Protein AF-A0A1H3X7K3-F1 (afdb_monomer_lite)

Foldseek 3Di:
DDWFKKFFADQDQWDADPQLPPRDIAGGGGGIDTDDPSSLVRQVVCVNTMDGPVVCCVPPVVVPPPDPDDDDDDDDDDDDDDDDDDDDDDPDPCPPPVLLVLLLVLLVPDDQVDCVQAPPVRQGDQVSSCVSDPPPDDDDPVSSCVSCVVCVVVVPD

Secondary structure (DSSP, 8-state):
--EEEEEE--S-SSEE--SSS---EE-STT-EEEEEHHHHHHHHT-TTTEEEHHHHHHHHTTT-SS---S--------------------------HHHHHHHHHHHHHS-TT-TTTB-TTSPBPHHHHHHTSPTT----HHHHHHHHHHHGGGG--

pLDDT: mean 75.66, std 16.53, range [41.5, 93.94]

Organism: NCBI:txid1122198

Sequence (157 aa):
MSEVKVFYIGDKPVKKDTVAGTNHVWRGFGSYRLVLEAAAQRLCDFPTVWMSEKDFRELYEEDGADAATGLASLPVVDAPPAQQVAPQPEAADQHDATPIKLIQEAIRKLDRANTEHFGSSGAPKIDAVREQLPEGFELSAKDLNAAFSEIKDEFRV

Radius of gyration: 23.35 Å; chains: 1; bounding box: 58×39×57 Å

Structure (mmCIF, N/CA/C/O backbone):
data_AF-A0A1H3X7K3-F1
#
_entry.id   AF-A0A1H3X7K3-F1
#
loop_
_atom_site.group_PDB
_atom_site.id
_atom_site.type_symbol
_atom_site.label_atom_id
_atom_site.label_alt_id
_atom_site.label_comp_id
_atom_site.label_asym_id
_atom_site.label_entity_id
_atom_site.label_seq_id
_atom_site.pdbx_PDB_ins_code
_atom_site.Cartn_x
_atom_site.Cartn_y
_atom_site.Cartn_z
_atom_site.occupancy
_atom_site.B_iso_or_equiv
_atom_site.auth_seq_id
_atom_site.auth_comp_id
_atom_site.auth_asym_id
_atom_site.auth_atom_id
_atom_site.pdbx_PDB_model_num
ATOM 1 N N . MET A 1 1 ? 23.120 -14.962 -10.747 1.00 64.69 1 MET A N 1
ATOM 2 C CA . MET A 1 1 ? 21.689 -14.679 -10.526 1.00 64.69 1 MET A CA 1
ATOM 3 C C . MET A 1 1 ? 21.298 -13.674 -11.585 1.00 64.69 1 MET A C 1
ATOM 5 O O . MET A 1 1 ? 22.015 -12.691 -11.713 1.00 64.69 1 MET A O 1
ATOM 9 N N . SER A 1 2 ? 20.280 -13.961 -12.389 1.00 88.19 2 SER A N 1
ATOM 10 C CA . SER A 1 2 ? 19.844 -13.048 -13.446 1.00 88.19 2 SER A CA 1
ATOM 11 C C . SER A 1 2 ? 19.090 -11.873 -12.828 1.00 88.19 2 SER A C 1
ATOM 13 O O . SER A 1 2 ? 18.241 -12.065 -11.951 1.00 88.19 2 SER A O 1
ATOM 15 N N . GLU A 1 3 ? 19.433 -10.662 -13.251 1.00 90.81 3 GLU A N 1
ATOM 16 C CA . GLU A 1 3 ? 18.711 -9.446 -12.892 1.00 90.81 3 GLU A CA 1
ATOM 17 C C . GLU A 1 3 ? 17.723 -9.122 -14.010 1.00 90.81 3 GLU A C 1
ATOM 19 O O . GLU A 1 3 ? 18.060 -9.172 -15.192 1.00 90.81 3 GLU A O 1
ATOM 24 N N . VAL A 1 4 ? 16.492 -8.810 -13.628 1.00 91.81 4 VAL A N 1
ATOM 25 C CA . VAL A 1 4 ? 15.398 -8.474 -14.532 1.00 91.81 4 VAL A CA 1
ATOM 26 C C . VAL A 1 4 ? 15.017 -7.025 -14.285 1.00 91.81 4 VAL A C 1
ATOM 28 O O . VAL A 1 4 ? 14.912 -6.570 -13.142 1.00 91.81 4 VAL A O 1
ATOM 31 N N . LYS A 1 5 ? 14.813 -6.284 -15.372 1.00 93.38 5 LYS A N 1
ATOM 32 C CA . LYS A 1 5 ? 14.343 -4.906 -15.317 1.00 93.38 5 LYS A CA 1
ATOM 33 C C . LYS A 1 5 ? 12.826 -4.898 -15.167 1.00 93.38 5 LYS A C 1
ATOM 35 O O . LYS A 1 5 ? 12.100 -5.394 -16.027 1.00 93.38 5 LYS A O 1
ATOM 40 N N . VAL A 1 6 ? 12.367 -4.337 -14.058 1.00 93.38 6 VAL A N 1
ATOM 41 C CA . VAL A 1 6 ? 10.948 -4.189 -13.732 1.00 93.38 6 VAL A CA 1
ATOM 42 C C . VAL A 1 6 ? 10.622 -2.705 -13.693 1.00 93.38 6 VAL A C 1
ATOM 44 O O . VAL A 1 6 ? 11.420 -1.906 -13.195 1.00 93.38 6 VAL A O 1
ATOM 47 N N . PHE A 1 7 ? 9.461 -2.349 -14.226 1.00 93.75 7 PHE A N 1
ATOM 48 C CA . PHE A 1 7 ? 8.927 -0.994 -14.258 1.00 93.75 7 PHE A CA 1
ATOM 49 C C . PHE A 1 7 ? 7.794 -0.859 -13.250 1.00 93.75 7 PHE A C 1
ATOM 51 O O . PHE A 1 7 ? 7.011 -1.786 -13.048 1.00 93.75 7 PHE A O 1
ATOM 58 N N . TYR A 1 8 ? 7.700 0.304 -12.616 1.00 93.94 8 TYR A N 1
ATOM 59 C CA . TYR A 1 8 ? 6.581 0.660 -11.759 1.00 93.94 8 TYR A CA 1
ATOM 60 C C . TYR A 1 8 ? 5.578 1.511 -12.539 1.00 93.94 8 TYR A C 1
ATOM 62 O O . TYR A 1 8 ? 5.919 2.576 -13.049 1.00 93.94 8 TYR A O 1
ATOM 70 N N . ILE A 1 9 ? 4.336 1.038 -12.598 1.00 93.69 9 ILE A N 1
ATOM 71 C CA . ILE A 1 9 ? 3.225 1.658 -13.336 1.00 93.69 9 ILE A CA 1
ATOM 72 C C . ILE A 1 9 ? 2.086 2.108 -12.415 1.00 93.69 9 ILE A C 1
ATOM 74 O O . ILE A 1 9 ? 1.001 2.448 -12.873 1.00 93.69 9 ILE A O 1
ATOM 78 N N . GLY A 1 10 ? 2.310 2.108 -11.100 1.00 89.94 10 GLY A N 1
ATOM 79 C CA . GLY A 1 10 ? 1.313 2.591 -10.152 1.00 89.94 10 GLY A CA 1
ATOM 80 C C . GLY A 1 10 ? 1.213 4.119 -10.114 1.00 89.94 10 GLY A C 1
ATOM 81 O O . GLY A 1 10 ? 2.165 4.837 -10.411 1.00 89.94 10 GLY A O 1
ATOM 82 N N . ASP A 1 11 ? 0.068 4.602 -9.641 1.00 90.31 11 ASP A N 1
ATOM 83 C CA . ASP A 1 11 ? -0.272 6.030 -9.542 1.00 90.31 11 ASP A CA 1
ATOM 84 C C . ASP A 1 11 ? 0.557 6.801 -8.491 1.00 90.31 11 ASP A C 1
ATOM 86 O O . ASP A 1 11 ? 0.816 7.995 -8.613 1.00 90.31 11 ASP A O 1
ATOM 90 N N . LYS A 1 12 ? 1.049 6.116 -7.449 1.00 89.56 12 LYS A N 1
ATOM 91 C CA . LYS A 1 12 ? 1.721 6.800 -6.331 1.00 89.56 12 LYS A CA 1
ATOM 92 C C . LYS A 1 12 ? 3.062 7.422 -6.755 1.00 89.56 12 LYS A C 1
ATOM 94 O O . LYS A 1 12 ? 3.874 6.713 -7.356 1.00 89.56 12 LYS A O 1
ATOM 99 N N . PRO A 1 13 ? 3.379 8.659 -6.320 1.00 86.62 13 PRO A N 1
ATOM 100 C CA . PRO A 1 13 ? 4.627 9.350 -6.668 1.00 86.62 13 PRO A CA 1
ATOM 101 C C . PRO A 1 13 ? 5.865 8.688 -6.056 1.00 86.62 13 PRO A C 1
ATOM 103 O O . PRO A 1 13 ? 6.965 8.781 -6.592 1.00 86.62 13 PRO A O 1
ATOM 106 N N . VAL A 1 14 ? 5.701 7.998 -4.926 1.00 91.56 14 VAL A N 1
ATOM 107 C CA . VAL A 1 14 ? 6.752 7.199 -4.301 1.00 91.56 14 VAL A CA 1
ATOM 108 C C . VAL A 1 14 ? 6.130 5.915 -3.772 1.00 91.56 14 VAL A C 1
ATOM 110 O O . VAL A 1 14 ? 5.146 5.951 -3.031 1.00 91.56 14 VAL A O 1
ATOM 113 N N . LYS A 1 15 ? 6.715 4.769 -4.124 1.00 89.81 15 LYS A N 1
ATOM 114 C CA . LYS A 1 15 ? 6.307 3.467 -3.592 1.00 89.81 15 LYS A CA 1
ATOM 115 C C . LYS A 1 15 ? 7.510 2.718 -3.042 1.00 89.81 15 LYS A C 1
ATOM 117 O O . LYS A 1 15 ? 8.515 2.555 -3.724 1.00 89.81 15 LYS A O 1
ATOM 122 N N . LYS A 1 16 ? 7.388 2.224 -1.812 1.00 90.94 16 LYS A N 1
ATOM 123 C CA . LYS A 1 16 ? 8.340 1.276 -1.231 1.00 90.94 16 LYS A CA 1
ATOM 124 C C . LYS A 1 16 ? 7.882 -0.151 -1.539 1.00 90.94 16 LYS A C 1
ATOM 126 O O . LYS A 1 16 ? 6.712 -0.470 -1.336 1.00 90.94 16 LYS A O 1
ATOM 131 N N . ASP A 1 17 ? 8.785 -0.991 -2.034 1.00 85.81 17 ASP A N 1
ATOM 132 C CA . ASP A 1 17 ? 8.532 -2.417 -2.205 1.00 85.81 17 ASP A CA 1
ATOM 133 C C . ASP A 1 17 ? 8.433 -3.100 -0.841 1.00 85.81 17 ASP A C 1
ATOM 135 O O . ASP A 1 17 ? 9.378 -3.106 -0.049 1.00 85.81 17 ASP A O 1
ATOM 139 N N . THR A 1 18 ? 7.274 -3.701 -0.606 1.00 89.38 18 THR A N 1
ATOM 140 C CA . THR A 1 18 ? 7.002 -4.595 0.520 1.00 89.38 18 THR A CA 1
ATOM 141 C C . THR A 1 18 ? 6.621 -5.998 0.049 1.00 89.38 18 THR A C 1
ATOM 143 O O . THR A 1 18 ? 6.437 -6.874 0.885 1.00 89.38 18 THR A O 1
ATOM 146 N N . VAL A 1 19 ? 6.480 -6.217 -1.264 1.00 86.50 19 VAL A N 1
ATOM 147 C CA . VAL A 1 19 ? 5.957 -7.462 -1.846 1.00 86.50 19 VAL A CA 1
ATOM 148 C C . VAL A 1 19 ? 7.080 -8.466 -2.054 1.00 86.50 19 VAL A C 1
ATOM 150 O O . VAL A 1 19 ? 6.973 -9.616 -1.634 1.00 86.50 19 VAL A O 1
ATOM 153 N N . ALA A 1 20 ? 8.193 -8.030 -2.644 1.00 85.75 20 ALA A N 1
ATOM 154 C CA . ALA A 1 20 ? 9.357 -8.892 -2.816 1.00 85.75 20 ALA A CA 1
ATOM 155 C C . ALA A 1 20 ? 10.306 -8.865 -1.603 1.00 85.75 20 ALA A C 1
ATOM 157 O O . ALA A 1 20 ? 11.260 -9.642 -1.555 1.00 85.75 20 ALA A O 1
ATOM 158 N N . GLY A 1 21 ? 10.043 -7.999 -0.615 1.00 85.00 21 GLY A N 1
ATOM 159 C CA . GLY A 1 21 ? 10.885 -7.819 0.572 1.00 85.00 21 GLY A CA 1
ATOM 160 C C . GLY A 1 21 ? 12.206 -7.101 0.277 1.00 85.00 21 GLY A C 1
ATOM 161 O O . GLY A 1 21 ? 13.100 -7.079 1.120 1.00 85.00 21 GLY A O 1
ATOM 162 N N . THR A 1 22 ? 12.339 -6.496 -0.907 1.00 82.00 22 THR A N 1
ATOM 163 C CA . THR A 1 22 ? 13.584 -5.853 -1.353 1.00 82.00 22 THR A CA 1
ATOM 164 C C . THR A 1 22 ? 13.797 -4.475 -0.731 1.00 82.00 22 THR A C 1
ATOM 166 O O . THR A 1 22 ? 14.902 -3.944 -0.773 1.00 82.00 22 THR A O 1
ATOM 169 N N . ASN A 1 23 ? 12.751 -3.883 -0.135 1.00 87.00 23 ASN A N 1
ATOM 170 C CA . ASN A 1 23 ? 12.753 -2.520 0.407 1.00 87.00 23 ASN A CA 1
ATOM 171 C C . ASN A 1 23 ? 13.129 -1.435 -0.623 1.00 87.00 23 ASN A C 1
ATOM 173 O O . ASN A 1 23 ? 13.433 -0.303 -0.239 1.00 87.00 23 ASN A O 1
ATOM 177 N N . HIS A 1 24 ? 13.088 -1.740 -1.924 1.00 88.69 24 HIS A N 1
ATOM 178 C CA . HIS A 1 24 ? 13.380 -0.766 -2.970 1.00 88.69 24 HIS A CA 1
ATOM 179 C C . HIS A 1 24 ? 12.363 0.373 -2.992 1.00 88.69 24 HIS A C 1
ATOM 181 O O . HIS A 1 24 ? 11.174 0.174 -2.757 1.00 88.69 24 HIS A O 1
ATOM 187 N N . VAL A 1 25 ? 12.835 1.575 -3.320 1.00 91.69 25 VAL A N 1
ATOM 188 C CA . VAL A 1 25 ? 11.989 2.759 -3.489 1.00 91.69 25 VAL A CA 1
ATOM 189 C C . VAL A 1 25 ? 11.883 3.101 -4.975 1.00 91.69 25 VAL A C 1
ATOM 191 O O . VAL A 1 25 ? 12.890 3.371 -5.646 1.00 91.69 25 VAL A O 1
ATOM 194 N N . TRP A 1 26 ? 10.645 3.086 -5.455 1.00 91.75 26 TRP A N 1
ATOM 195 C CA . TRP A 1 26 ? 10.195 3.417 -6.802 1.00 91.75 26 TRP A CA 1
ATOM 196 C C . TRP A 1 26 ? 9.724 4.870 -6.819 1.00 91.75 26 TRP A C 1
ATOM 198 O O . TRP A 1 26 ? 8.969 5.283 -5.936 1.00 91.75 26 TRP A O 1
ATOM 208 N N . ARG A 1 27 ? 10.216 5.659 -7.778 1.00 91.00 27 ARG A N 1
ATOM 209 C CA . ARG A 1 27 ? 10.008 7.114 -7.850 1.00 91.00 27 ARG A CA 1
ATOM 210 C C . ARG A 1 27 ? 9.045 7.440 -8.984 1.00 91.00 27 ARG A C 1
ATOM 212 O O . ARG A 1 27 ? 9.472 7.874 -10.046 1.00 91.00 27 ARG A O 1
ATOM 219 N N . GLY A 1 28 ? 7.766 7.196 -8.736 1.00 87.31 28 GLY A N 1
ATOM 220 C CA . GLY A 1 28 ? 6.688 7.556 -9.646 1.00 87.31 28 GLY A CA 1
ATOM 221 C C . GLY A 1 28 ? 6.608 6.662 -10.878 1.00 87.31 28 GLY A C 1
ATOM 222 O O . GLY A 1 28 ? 7.476 5.814 -11.121 1.00 87.31 28 GLY A O 1
ATOM 223 N N . PHE A 1 29 ? 5.519 6.843 -11.617 1.00 90.38 29 PHE A N 1
ATOM 224 C CA . PHE A 1 29 ? 5.193 6.099 -12.826 1.00 90.38 29 PHE A CA 1
ATOM 225 C C . PHE A 1 29 ? 6.358 6.084 -13.832 1.00 90.38 29 PHE A C 1
ATOM 227 O O . PHE A 1 29 ? 7.026 7.095 -14.041 1.00 90.38 29 PHE A O 1
ATOM 234 N N . GLY A 1 30 ? 6.619 4.924 -14.436 1.00 87.31 30 GLY A N 1
ATOM 235 C CA . GLY A 1 30 ? 7.690 4.722 -15.417 1.00 87.31 30 GLY A CA 1
ATOM 236 C C . GLY A 1 30 ? 9.088 4.551 -14.811 1.00 87.31 30 GLY A C 1
ATOM 237 O O . GLY A 1 30 ? 10.043 4.272 -15.537 1.00 87.31 30 GLY A O 1
ATOM 238 N N . SER A 1 31 ? 9.247 4.668 -13.486 1.00 91.19 31 SER A N 1
ATOM 239 C CA . SER A 1 31 ? 10.529 4.362 -12.844 1.00 91.19 31 SER A CA 1
ATOM 240 C C . SER A 1 31 ? 10.846 2.867 -12.924 1.00 91.19 31 SER A C 1
ATOM 242 O O . SER A 1 31 ? 9.980 2.021 -12.701 1.00 91.19 31 SER A O 1
ATOM 244 N N . TYR A 1 32 ? 12.105 2.532 -13.217 1.00 92.31 32 TYR A N 1
ATOM 245 C CA . TYR A 1 32 ? 12.560 1.146 -13.325 1.00 92.31 32 TYR A CA 1
ATOM 246 C C . TYR A 1 32 ? 13.654 0.810 -12.312 1.00 92.31 32 TYR A C 1
ATOM 248 O O . TYR A 1 32 ? 14.420 1.672 -11.860 1.00 92.31 32 TYR A O 1
ATOM 256 N N . ARG A 1 33 ? 13.751 -0.476 -11.973 1.00 92.50 33 ARG A N 1
ATOM 257 C CA . ARG A 1 33 ? 14.850 -1.046 -11.189 1.00 92.50 33 ARG A CA 1
ATOM 258 C C . ARG A 1 33 ? 15.261 -2.391 -11.760 1.00 92.50 33 ARG A C 1
ATOM 260 O O . AR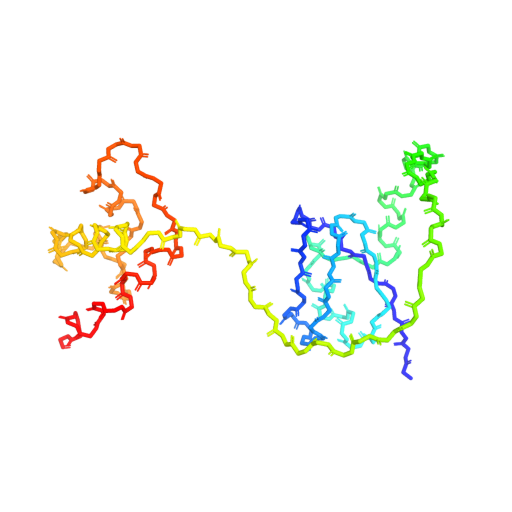G A 1 33 ? 14.443 -3.124 -12.309 1.00 92.50 33 ARG A O 1
ATOM 267 N N . LEU A 1 34 ? 16.539 -2.695 -11.584 1.00 93.06 34 LEU A N 1
ATOM 268 C CA . LEU A 1 34 ? 17.078 -4.034 -11.758 1.00 93.06 34 LEU A CA 1
ATOM 269 C C . LEU A 1 34 ? 16.846 -4.778 -10.447 1.00 93.06 34 LEU A C 1
ATOM 271 O O . LEU A 1 34 ? 17.270 -4.317 -9.387 1.00 93.06 34 LEU A O 1
ATOM 275 N N . VAL A 1 35 ? 16.106 -5.874 -10.517 1.00 92.31 35 VAL A N 1
ATOM 276 C CA . VAL A 1 35 ? 15.799 -6.730 -9.371 1.00 92.31 35 VAL A CA 1
ATOM 277 C C . VAL A 1 35 ? 16.173 -8.165 -9.706 1.00 92.31 35 VAL A C 1
ATOM 279 O O . VAL A 1 35 ? 16.227 -8.550 -10.870 1.00 92.31 35 VAL A O 1
ATOM 282 N N . LEU A 1 36 ? 16.421 -8.986 -8.689 1.00 92.69 36 LEU A N 1
ATOM 283 C CA . LEU A 1 36 ? 16.669 -10.413 -8.894 1.00 92.69 36 LEU A CA 1
ATOM 284 C C . LEU A 1 36 ? 15.436 -11.089 -9.510 1.00 92.69 36 LEU A C 1
ATOM 286 O O . LEU A 1 36 ? 14.310 -10.749 -9.154 1.00 92.69 36 LEU A O 1
ATOM 290 N N . GLU A 1 37 ? 15.639 -12.093 -10.360 1.00 91.25 37 GLU A N 1
ATOM 291 C CA . GLU A 1 37 ? 14.557 -12.839 -11.025 1.00 91.25 37 GLU A CA 1
ATOM 292 C C . GLU A 1 37 ? 13.468 -13.341 -10.053 1.00 91.25 37 GLU A C 1
ATOM 294 O O . GLU A 1 37 ? 12.277 -13.151 -10.294 1.00 91.25 37 GLU A O 1
ATOM 299 N N . ALA A 1 38 ? 13.859 -13.872 -8.888 1.00 91.38 38 ALA A N 1
ATOM 300 C CA . ALA A 1 38 ? 12.916 -14.321 -7.858 1.00 91.38 38 ALA A CA 1
ATOM 301 C C . ALA A 1 38 ? 12.056 -13.181 -7.271 1.00 91.38 38 ALA A C 1
ATOM 303 O O . ALA A 1 38 ? 10.909 -13.397 -6.878 1.00 91.38 38 ALA A O 1
ATOM 304 N N . ALA A 1 39 ? 12.603 -11.964 -7.197 1.00 91.19 39 ALA A N 1
ATOM 305 C CA . ALA A 1 39 ? 11.863 -10.776 -6.783 1.00 91.19 39 ALA A CA 1
ATOM 306 C C . ALA A 1 39 ? 10.972 -10.262 -7.921 1.00 91.19 39 ALA A C 1
ATOM 308 O O . ALA A 1 39 ? 9.821 -9.913 -7.671 1.00 91.19 39 ALA A O 1
ATOM 309 N N . ALA A 1 40 ? 11.474 -10.272 -9.160 1.00 92.25 40 ALA A N 1
ATOM 310 C CA . ALA A 1 40 ? 10.716 -9.884 -10.346 1.00 92.25 40 ALA A CA 1
ATOM 311 C C . ALA A 1 40 ? 9.433 -10.706 -10.482 1.00 92.25 40 ALA A C 1
ATOM 313 O O . ALA A 1 40 ? 8.369 -10.133 -10.680 1.00 92.25 40 ALA A O 1
ATOM 314 N N . GLN A 1 41 ? 9.512 -12.023 -10.280 1.00 91.94 41 GLN A N 1
ATOM 315 C CA . GLN A 1 41 ? 8.348 -12.903 -10.363 1.00 91.94 41 GLN A CA 1
ATOM 316 C C . GLN A 1 41 ? 7.246 -12.499 -9.370 1.00 91.94 41 GLN A C 1
ATOM 318 O O . GLN A 1 41 ? 6.091 -12.383 -9.758 1.00 91.94 41 GLN A O 1
ATOM 323 N N . ARG A 1 42 ? 7.612 -12.176 -8.120 1.00 93.25 42 ARG A N 1
ATOM 324 C CA . ARG A 1 42 ? 6.661 -11.705 -7.093 1.00 93.25 42 ARG A CA 1
ATOM 325 C C . ARG A 1 42 ? 6.093 -10.317 -7.375 1.00 93.25 42 ARG A C 1
ATOM 327 O O . ARG A 1 42 ? 4.977 -10.023 -6.966 1.00 93.25 42 ARG A O 1
ATOM 334 N N . LEU A 1 43 ? 6.872 -9.440 -8.006 1.00 91.19 43 LEU A N 1
ATOM 335 C CA . LEU A 1 43 ? 6.404 -8.107 -8.388 1.00 91.19 43 LEU A CA 1
ATOM 336 C C . LEU A 1 43 ? 5.424 -8.198 -9.563 1.00 91.19 43 LEU A C 1
ATOM 338 O O . LEU A 1 43 ? 4.373 -7.564 -9.526 1.00 91.19 43 LEU A O 1
ATOM 342 N N . CYS A 1 44 ? 5.728 -9.031 -10.560 1.00 90.94 44 CYS A N 1
ATOM 343 C CA . CYS A 1 44 ? 4.883 -9.248 -11.733 1.00 90.94 44 CYS A CA 1
ATOM 344 C C . CYS A 1 44 ? 3.568 -9.995 -11.429 1.00 90.94 44 CYS A C 1
ATOM 346 O O . CYS A 1 44 ? 2.664 -9.952 -12.257 1.00 90.94 44 CYS A O 1
ATOM 348 N N . ASP A 1 45 ? 3.411 -10.609 -10.248 1.00 92.69 45 ASP A N 1
ATOM 349 C CA . ASP A 1 45 ? 2.113 -11.100 -9.736 1.00 92.69 45 ASP A CA 1
ATOM 350 C C . ASP A 1 45 ? 1.077 -9.965 -9.567 1.00 92.69 45 ASP A C 1
ATOM 352 O O . ASP A 1 45 ? -0.129 -10.204 -9.519 1.00 92.69 45 ASP A O 1
ATOM 356 N N . PHE A 1 46 ? 1.533 -8.708 -9.513 1.00 91.31 46 PHE A N 1
ATOM 357 C CA . PHE A 1 46 ? 0.686 -7.520 -9.420 1.00 91.31 46 PHE A CA 1
ATOM 358 C C . PHE A 1 46 ? 0.864 -6.623 -10.662 1.00 91.31 46 PHE A C 1
ATOM 360 O O . PHE A 1 46 ? 1.450 -5.536 -10.557 1.00 91.31 46 PHE A O 1
ATOM 367 N N . PRO A 1 47 ? 0.320 -7.027 -11.831 1.00 90.25 47 PRO A N 1
ATOM 368 C CA . PRO A 1 47 ? 0.493 -6.324 -13.107 1.00 90.25 47 PRO A CA 1
ATOM 369 C C . PRO A 1 47 ? -0.143 -4.928 -13.137 1.00 90.25 47 PRO A C 1
ATOM 371 O O . PRO A 1 47 ? 0.135 -4.142 -14.028 1.00 90.25 47 PRO A O 1
ATOM 374 N N . THR A 1 48 ? -0.988 -4.589 -12.161 1.00 90.50 48 THR A N 1
ATOM 375 C CA . THR A 1 48 ? -1.553 -3.239 -11.992 1.00 90.50 48 THR A CA 1
ATOM 376 C C . THR A 1 48 ? -0.568 -2.246 -11.375 1.00 90.50 48 THR A C 1
ATOM 378 O O . THR A 1 48 ? -0.839 -1.049 -11.331 1.00 90.50 48 THR A O 1
ATOM 381 N N . VAL A 1 49 ? 0.554 -2.730 -10.840 1.00 92.25 49 VAL A N 1
ATOM 382 C CA . VAL A 1 49 ? 1.519 -1.927 -10.081 1.00 92.25 49 VAL A CA 1
ATOM 383 C C . VAL A 1 49 ? 2.921 -2.054 -10.662 1.00 92.25 49 VAL A C 1
ATOM 385 O O . VAL A 1 49 ? 3.637 -1.053 -10.727 1.00 92.25 49 VAL A O 1
ATOM 388 N N . TRP A 1 50 ? 3.315 -3.255 -11.084 1.00 93.81 50 TRP A N 1
ATOM 389 C CA . TRP A 1 50 ? 4.616 -3.515 -11.688 1.00 93.81 50 TRP A CA 1
ATOM 390 C C . TRP A 1 50 ? 4.473 -4.284 -12.989 1.00 93.81 50 TRP A C 1
ATOM 392 O O . TRP A 1 50 ? 3.607 -5.140 -13.120 1.00 93.81 50 TRP A O 1
ATOM 402 N N . MET A 1 51 ? 5.368 -4.006 -13.928 1.00 93.88 51 MET A N 1
ATOM 403 C CA . MET A 1 51 ? 5.377 -4.638 -15.239 1.00 93.88 51 MET A CA 1
ATOM 404 C C . MET A 1 51 ? 6.787 -5.046 -15.644 1.00 93.88 51 MET A C 1
ATOM 406 O O . MET A 1 51 ? 7.776 -4.435 -15.225 1.00 93.88 51 MET A O 1
ATOM 410 N N . SER A 1 52 ? 6.883 -6.085 -16.471 1.00 92.81 52 SER A N 1
ATOM 411 C CA . SER A 1 52 ? 8.154 -6.473 -17.075 1.00 92.81 52 SER A CA 1
ATOM 412 C C . SER A 1 52 ? 8.569 -5.451 -18.140 1.00 92.81 52 SER A C 1
ATOM 414 O O . SER A 1 52 ? 7.726 -4.742 -18.689 1.00 92.81 52 SER A O 1
ATOM 416 N N . GLU A 1 53 ? 9.863 -5.377 -18.463 1.00 90.00 53 GLU A N 1
ATOM 417 C CA . GLU A 1 53 ? 10.336 -4.534 -19.571 1.00 90.00 53 GLU A CA 1
ATOM 418 C C . GLU A 1 53 ? 9.630 -4.842 -20.892 1.00 90.00 53 GLU A C 1
ATOM 420 O O . GLU A 1 53 ? 9.344 -3.925 -21.656 1.00 90.00 53 GLU A O 1
ATOM 425 N N . LYS A 1 54 ? 9.334 -6.119 -21.150 1.00 86.88 54 LYS A N 1
ATOM 426 C CA . LYS A 1 54 ? 8.712 -6.540 -22.402 1.00 86.88 54 LYS A CA 1
ATOM 427 C C . LYS A 1 54 ? 7.298 -5.977 -22.523 1.00 86.88 54 LYS A C 1
ATOM 429 O O . LYS A 1 54 ? 6.978 -5.370 -23.537 1.00 86.88 54 LYS A O 1
ATOM 434 N N . ASP A 1 55 ? 6.496 -6.143 -21.476 1.00 87.62 55 ASP A N 1
ATOM 435 C CA . ASP A 1 55 ? 5.117 -5.658 -21.451 1.00 87.62 55 ASP A CA 1
ATOM 436 C C . ASP A 1 55 ? 5.055 -4.124 -21.410 1.00 87.62 55 ASP A C 1
ATOM 438 O O . ASP A 1 55 ? 4.229 -3.509 -22.079 1.00 87.62 55 ASP A O 1
ATOM 442 N N . PHE A 1 56 ? 5.967 -3.490 -20.663 1.00 87.44 56 PHE A N 1
ATOM 443 C CA . PHE A 1 56 ? 6.047 -2.033 -20.603 1.00 87.44 56 PHE A CA 1
ATOM 444 C C . PHE A 1 56 ? 6.401 -1.436 -21.971 1.00 87.44 56 PHE A C 1
ATOM 446 O O . PHE A 1 56 ? 5.791 -0.457 -22.390 1.00 87.44 56 PHE A O 1
ATOM 453 N N . ARG A 1 57 ? 7.359 -2.038 -22.687 1.00 86.69 57 ARG A N 1
ATOM 454 C CA . ARG A 1 57 ? 7.740 -1.599 -24.033 1.00 86.69 57 ARG A CA 1
ATOM 455 C C . ARG A 1 57 ? 6.581 -1.725 -25.022 1.00 86.69 57 ARG A C 1
ATOM 457 O O . ARG A 1 57 ? 6.339 -0.801 -25.784 1.00 86.69 57 ARG A O 1
ATOM 464 N N . GLU A 1 58 ? 5.861 -2.840 -24.988 1.00 85.56 58 GLU A N 1
ATOM 465 C CA . GLU A 1 58 ? 4.731 -3.083 -25.892 1.00 85.56 58 GLU A CA 1
ATOM 466 C C . GLU A 1 58 ? 3.577 -2.092 -25.664 1.00 85.56 58 GLU A C 1
ATOM 468 O O . GLU A 1 58 ? 2.992 -1.603 -26.622 1.00 85.56 58 GLU A O 1
ATOM 473 N N . LEU A 1 59 ? 3.279 -1.733 -24.410 1.00 82.62 59 LEU A N 1
ATOM 474 C CA . LEU A 1 59 ? 2.165 -0.828 -24.097 1.00 82.62 59 LEU A CA 1
ATOM 475 C C . LEU A 1 59 ? 2.504 0.664 -24.167 1.00 82.62 59 LEU A C 1
ATOM 477 O O . LEU A 1 59 ? 1.620 1.468 -24.452 1.00 82.62 59 LEU A O 1
ATOM 481 N N . TYR A 1 60 ? 3.741 1.048 -23.842 1.00 76.94 60 TYR A N 1
ATOM 482 C CA . TYR A 1 60 ? 4.108 2.455 -23.642 1.00 76.94 60 TYR A CA 1
ATOM 483 C C . TYR A 1 60 ? 5.176 2.968 -24.614 1.00 76.94 60 TYR A C 1
ATOM 485 O O . TYR A 1 60 ? 5.321 4.181 -24.751 1.00 76.94 60 TYR A O 1
ATOM 493 N N . GLU A 1 61 ? 5.935 2.096 -25.286 1.00 69.94 61 GLU A N 1
ATOM 494 C CA . GLU A 1 61 ? 6.977 2.521 -26.238 1.00 69.94 61 GLU A CA 1
ATOM 495 C C . GLU A 1 61 ? 6.415 2.705 -27.661 1.00 69.94 61 GLU A C 1
ATOM 497 O O . GLU A 1 61 ? 6.973 3.492 -28.421 1.00 69.94 61 GLU A O 1
ATOM 502 N N . GLU A 1 62 ? 5.283 2.077 -28.013 1.00 59.25 62 GLU A N 1
ATOM 503 C CA . GLU A 1 62 ? 4.660 2.253 -29.341 1.00 59.25 62 GLU A CA 1
ATOM 504 C C . GLU A 1 62 ? 3.958 3.618 -29.531 1.00 59.25 62 GLU A C 1
ATOM 506 O O . GLU A 1 62 ? 3.774 4.043 -30.669 1.00 59.25 62 GLU A O 1
ATOM 511 N N . ASP A 1 63 ? 3.653 4.357 -28.454 1.00 51.97 63 ASP A N 1
ATOM 512 C CA . ASP A 1 63 ? 2.939 5.652 -28.516 1.00 51.97 63 ASP A CA 1
ATOM 513 C C . ASP A 1 63 ? 3.843 6.880 -28.226 1.00 51.97 63 ASP A C 1
ATOM 515 O O . ASP A 1 63 ? 3.381 8.018 -28.200 1.00 51.97 63 ASP A O 1
ATOM 519 N N . GLY A 1 64 ? 5.149 6.683 -27.989 1.00 46.88 64 GLY A N 1
ATOM 520 C CA . GLY A 1 64 ? 5.944 7.624 -27.182 1.00 46.88 64 GLY A CA 1
ATOM 521 C C . GLY A 1 64 ? 7.345 7.990 -27.677 1.00 46.88 64 GLY A C 1
ATOM 522 O O . GLY A 1 64 ? 8.225 8.231 -26.853 1.00 46.88 64 GLY A O 1
ATOM 523 N N . ALA A 1 65 ? 7.580 8.086 -28.989 1.00 45.12 65 ALA A N 1
ATOM 524 C CA . ALA A 1 65 ? 8.823 8.663 -29.526 1.00 45.12 65 ALA A CA 1
ATOM 525 C C . ALA A 1 65 ? 8.953 10.196 -29.314 1.00 45.12 65 ALA A C 1
ATOM 527 O O . ALA A 1 65 ? 9.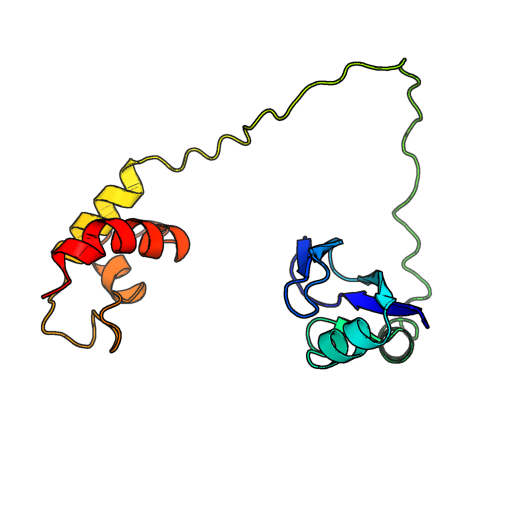953 10.778 -29.728 1.00 45.12 65 ALA A O 1
ATOM 528 N N . ASP A 1 66 ? 7.993 10.849 -28.645 1.00 43.75 66 ASP A N 1
ATOM 529 C CA . ASP A 1 66 ? 7.983 12.299 -28.398 1.00 43.75 66 ASP A CA 1
ATOM 530 C C . ASP A 1 66 ? 7.580 12.631 -26.944 1.00 43.75 66 ASP A C 1
ATOM 532 O O . ASP A 1 66 ? 6.536 13.204 -26.659 1.00 43.75 66 ASP A O 1
ATOM 536 N N . ALA A 1 67 ? 8.395 12.215 -25.971 1.00 44.41 67 ALA A N 1
ATOM 537 C CA . ALA A 1 67 ? 8.348 12.770 -24.608 1.00 44.41 67 ALA A CA 1
ATOM 538 C C . ALA A 1 67 ? 9.746 12.869 -23.972 1.00 44.41 67 ALA A C 1
ATOM 540 O O . ALA A 1 67 ? 9.920 12.851 -22.752 1.00 44.41 67 ALA A O 1
ATOM 541 N N . ALA A 1 68 ? 10.773 13.009 -24.812 1.00 47.41 68 ALA A N 1
ATOM 542 C CA . ALA A 1 68 ? 12.092 13.462 -24.403 1.00 47.41 68 ALA A CA 1
ATOM 543 C C . ALA A 1 68 ? 12.101 14.997 -24.315 1.00 47.41 68 ALA A C 1
ATOM 545 O O . ALA A 1 68 ? 12.678 15.677 -25.160 1.00 47.41 68 ALA A O 1
ATOM 546 N N . THR A 1 69 ? 11.461 15.586 -23.302 1.00 45.06 69 THR A N 1
ATOM 547 C CA . THR A 1 69 ? 11.737 16.989 -22.945 1.00 45.06 69 THR A CA 1
ATOM 548 C C . THR A 1 69 ? 11.412 17.255 -21.480 1.00 45.06 69 THR A C 1
ATOM 550 O O . THR A 1 69 ? 10.260 17.360 -21.079 1.00 45.06 69 THR A O 1
ATOM 553 N N . GLY A 1 70 ? 12.460 17.354 -20.664 1.00 41.50 70 GLY A N 1
ATOM 554 C CA . GLY A 1 70 ? 12.340 17.690 -19.243 1.00 41.50 70 GLY A CA 1
ATOM 555 C C . GLY A 1 70 ? 13.608 17.474 -18.415 1.00 41.50 70 GLY A C 1
ATOM 556 O O . GLY A 1 70 ? 13.659 17.891 -17.265 1.00 41.50 70 GLY A O 1
ATOM 557 N N . LEU A 1 71 ? 14.653 16.867 -18.987 1.00 48.03 71 LEU A N 1
ATOM 558 C CA . LEU A 1 71 ? 16.000 16.852 -18.414 1.00 48.03 71 LEU A CA 1
ATOM 559 C C . LEU A 1 71 ? 16.891 17.829 -19.186 1.00 48.03 71 LEU A C 1
ATOM 561 O O . LEU A 1 71 ? 17.649 17.431 -20.065 1.00 48.03 71 LEU A O 1
ATOM 565 N N . ALA A 1 72 ? 16.805 19.116 -18.855 1.00 45.59 72 ALA A N 1
ATOM 566 C CA . ALA A 1 72 ? 17.833 20.080 -19.226 1.00 45.59 72 ALA A CA 1
ATOM 567 C C . ALA A 1 72 ? 18.172 20.983 -18.031 1.00 45.59 72 ALA A C 1
ATOM 569 O O . ALA A 1 72 ? 17.359 21.787 -17.587 1.00 45.59 72 ALA A O 1
ATOM 570 N N . SER A 1 73 ? 19.420 20.834 -17.579 1.00 42.97 73 SER A N 1
ATOM 571 C CA . SER A 1 73 ? 20.222 21.791 -16.806 1.00 42.97 73 SER A CA 1
ATOM 572 C C . SER A 1 73 ? 19.956 21.928 -15.302 1.00 42.97 73 SER A C 1
ATOM 574 O O . SER A 1 73 ? 19.359 22.891 -14.833 1.00 42.97 73 SER A O 1
ATOM 576 N N . LEU A 1 74 ? 20.571 21.029 -14.524 1.00 44.53 74 LEU A N 1
ATOM 577 C CA . LEU A 1 74 ? 21.089 21.380 -13.197 1.00 44.53 74 LEU A CA 1
ATOM 578 C C . LEU A 1 74 ? 22.435 22.113 -13.379 1.00 44.53 74 LEU A C 1
ATOM 580 O O . LEU A 1 74 ? 23.344 21.524 -13.970 1.00 44.53 74 LEU A O 1
ATOM 584 N N . PRO A 1 75 ? 22.615 23.356 -12.893 1.00 49.09 75 PRO A N 1
ATOM 585 C CA . PRO A 1 75 ? 23.944 23.937 -12.768 1.00 49.09 75 PRO A CA 1
ATOM 586 C C . PRO A 1 75 ? 24.715 23.217 -11.656 1.00 49.09 75 PRO A C 1
ATOM 588 O O . PRO A 1 75 ? 24.282 23.150 -10.505 1.00 49.09 75 PRO A O 1
ATOM 591 N N . VAL A 1 76 ? 25.873 22.677 -12.032 1.00 54.75 76 VAL A N 1
ATOM 592 C CA . VAL A 1 76 ? 26.914 22.203 -11.121 1.00 54.75 76 VAL A CA 1
ATOM 593 C C . VAL A 1 76 ? 27.423 23.397 -10.311 1.00 54.75 76 VAL A C 1
ATOM 595 O O . VAL A 1 76 ? 28.108 24.271 -10.834 1.00 54.75 76 VAL A O 1
ATOM 598 N N . VAL A 1 77 ? 27.048 23.470 -9.036 1.00 48.16 77 VAL A N 1
ATOM 599 C CA . VAL A 1 77 ? 27.721 24.337 -8.067 1.00 48.16 77 VAL A CA 1
ATOM 600 C C . VAL A 1 77 ? 28.580 23.464 -7.169 1.00 48.16 77 VAL A C 1
ATOM 602 O O . VAL A 1 77 ? 28.103 22.717 -6.319 1.00 48.16 77 VAL A O 1
ATOM 605 N N . ASP A 1 78 ? 29.866 23.547 -7.481 1.00 63.38 78 ASP A N 1
ATOM 606 C CA . ASP A 1 78 ? 31.022 23.155 -6.695 1.00 63.38 78 ASP A CA 1
ATOM 607 C C . ASP A 1 78 ? 30.874 23.628 -5.237 1.00 63.38 78 ASP A C 1
ATOM 609 O O . ASP A 1 78 ? 30.742 24.827 -4.978 1.00 63.38 78 ASP A O 1
ATOM 613 N N . ALA A 1 79 ? 30.855 22.691 -4.284 1.00 43.88 79 ALA A N 1
ATOM 614 C CA . ALA A 1 79 ? 31.022 22.997 -2.867 1.00 43.88 79 ALA A CA 1
ATOM 615 C C . ALA A 1 79 ? 31.687 21.823 -2.108 1.00 43.88 79 ALA A C 1
ATOM 617 O O . ALA A 1 79 ? 31.424 20.661 -2.429 1.00 43.88 79 ALA A O 1
ATOM 618 N N . PRO A 1 80 ? 32.560 22.110 -1.120 1.00 52.62 80 PRO A N 1
ATOM 619 C CA . PRO A 1 80 ? 33.644 21.230 -0.664 1.00 52.62 80 PRO A CA 1
ATOM 620 C C . PRO A 1 80 ? 33.214 20.207 0.416 1.00 52.62 80 PRO A C 1
ATOM 622 O O . PRO A 1 80 ? 32.051 20.181 0.819 1.00 52.62 80 PRO A O 1
ATOM 625 N N . PRO A 1 81 ? 34.130 19.329 0.882 1.00 61.16 81 PRO A N 1
ATOM 626 C CA . PRO A 1 81 ? 33.782 18.030 1.443 1.00 61.16 81 PRO A CA 1
ATOM 627 C C . PRO A 1 81 ? 33.457 18.034 2.945 1.00 61.16 81 PRO A C 1
ATOM 629 O O . PRO A 1 81 ? 33.966 18.834 3.721 1.00 61.16 81 PRO A O 1
ATOM 632 N N . ALA A 1 82 ? 32.705 16.997 3.324 1.00 55.94 82 ALA A N 1
ATOM 633 C CA . ALA A 1 82 ? 32.701 16.324 4.622 1.00 55.94 82 ALA A CA 1
ATOM 634 C C . ALA A 1 82 ? 32.323 17.145 5.869 1.00 55.94 82 ALA A C 1
ATOM 636 O O . ALA A 1 82 ? 33.184 17.643 6.586 1.00 55.94 82 ALA A O 1
ATOM 637 N N . GLN A 1 83 ? 31.048 17.051 6.258 1.00 44.69 83 GLN A N 1
ATOM 638 C CA . GLN A 1 83 ? 30.691 16.854 7.664 1.00 44.69 83 GLN A CA 1
ATOM 639 C C . GLN A 1 83 ? 29.642 15.747 7.780 1.00 44.69 83 GLN A C 1
ATOM 641 O O . GLN A 1 83 ? 28.538 15.831 7.250 1.00 44.69 83 GLN A O 1
ATOM 646 N N . GLN A 1 84 ? 30.037 14.678 8.468 1.00 55.75 84 GLN A N 1
ATOM 647 C CA . GLN A 1 84 ? 29.132 13.697 9.046 1.00 55.75 84 GLN A CA 1
ATOM 648 C C . GLN A 1 84 ? 28.167 14.439 9.975 1.00 55.75 84 GLN A C 1
ATOM 650 O O . GLN A 1 84 ? 28.602 15.011 10.972 1.00 55.75 84 GLN A O 1
ATOM 655 N N . VAL A 1 85 ? 26.870 14.405 9.677 1.00 42.06 85 VAL A N 1
ATOM 656 C CA . VAL A 1 85 ? 25.839 14.753 10.654 1.00 42.06 85 VAL A CA 1
ATOM 657 C C . VAL A 1 85 ? 24.862 13.589 10.706 1.00 42.06 85 VAL A C 1
ATOM 659 O O . VAL A 1 85 ? 24.291 13.169 9.702 1.00 42.06 85 VAL A O 1
ATOM 662 N N . ALA A 1 86 ? 24.780 13.020 11.902 1.00 47.03 86 ALA A N 1
ATOM 663 C CA . ALA A 1 86 ? 23.831 12.014 12.335 1.00 47.03 86 ALA A CA 1
ATOM 664 C C . ALA A 1 86 ? 22.372 12.512 12.142 1.00 47.03 86 ALA A C 1
ATOM 666 O O . ALA A 1 86 ? 22.156 13.681 11.818 1.00 47.03 86 ALA A O 1
ATOM 667 N N . PRO A 1 87 ? 21.361 11.639 12.298 1.00 56.59 87 PRO A N 1
ATOM 668 C CA . PRO A 1 87 ? 20.013 11.871 11.799 1.00 56.59 87 PRO A CA 1
ATOM 669 C C . PRO A 1 87 ? 19.381 13.066 12.512 1.00 56.59 87 PRO A C 1
ATOM 671 O O . PRO A 1 87 ? 19.314 13.078 13.740 1.00 56.59 87 PRO A O 1
ATOM 674 N N . GLN A 1 88 ? 18.895 14.045 11.747 1.00 43.94 88 GLN A N 1
ATOM 675 C CA . GLN A 1 88 ? 17.929 15.007 12.261 1.00 43.94 88 GLN A CA 1
ATOM 676 C C . GLN A 1 88 ? 16.534 14.709 11.691 1.00 43.94 88 GLN A C 1
ATOM 678 O O . GLN A 1 88 ? 16.405 14.461 10.488 1.00 43.94 88 GLN A O 1
ATOM 683 N N . PRO A 1 89 ? 15.518 14.656 12.573 1.00 63.88 89 PRO A N 1
ATOM 684 C CA . PRO A 1 89 ? 14.108 14.594 12.216 1.00 63.88 89 PRO A CA 1
ATOM 685 C C . PRO A 1 89 ? 13.659 15.972 11.695 1.00 63.88 89 PRO A C 1
ATOM 687 O O . PRO A 1 89 ? 14.479 16.865 11.544 1.00 63.88 89 PRO A O 1
ATOM 690 N N . GLU A 1 90 ? 12.354 16.145 11.473 1.00 51.09 90 GLU A N 1
ATOM 691 C CA . GLU A 1 90 ? 11.684 17.421 11.151 1.00 51.09 90 GLU A CA 1
ATOM 692 C C . GLU A 1 90 ? 11.452 17.690 9.655 1.00 51.09 90 GLU A C 1
ATOM 694 O O . GLU A 1 90 ? 11.995 18.598 9.037 1.00 51.09 90 GLU A O 1
ATOM 699 N N . ALA A 1 91 ? 10.480 16.963 9.101 1.00 44.09 91 ALA A N 1
ATOM 700 C CA . ALA A 1 91 ? 9.328 17.684 8.575 1.00 44.09 91 ALA A CA 1
ATOM 701 C C . ALA A 1 91 ? 8.296 17.724 9.707 1.00 44.09 91 ALA A C 1
ATOM 703 O O . ALA A 1 91 ? 7.704 16.702 10.057 1.00 44.09 91 ALA A O 1
ATOM 704 N N . ALA A 1 92 ? 8.184 18.889 10.338 1.00 48.91 92 ALA A N 1
ATOM 705 C CA . ALA A 1 92 ? 7.119 19.226 11.260 1.00 48.91 92 ALA A CA 1
ATOM 706 C C . ALA A 1 92 ? 5.787 19.194 10.499 1.00 48.91 92 ALA A C 1
ATOM 708 O O . ALA A 1 92 ? 5.380 20.189 9.907 1.00 48.91 92 ALA A O 1
ATOM 709 N N . ASP A 1 93 ? 5.126 18.040 10.494 1.00 43.97 93 ASP A N 1
ATOM 710 C CA . ASP A 1 93 ? 3.685 18.010 10.314 1.00 43.97 93 ASP A CA 1
ATOM 711 C C . ASP A 1 93 ? 3.088 18.183 11.706 1.00 43.97 93 ASP A C 1
ATOM 713 O O . ASP A 1 93 ? 3.219 17.314 12.576 1.00 43.97 93 ASP A O 1
ATOM 717 N N . GLN A 1 94 ? 2.535 19.367 11.942 1.00 43.69 94 GLN A N 1
ATOM 718 C CA . GLN A 1 94 ? 1.684 19.662 13.082 1.00 43.69 94 GLN A CA 1
ATOM 719 C C . GLN A 1 94 ? 0.416 18.794 12.984 1.00 43.69 94 GLN A C 1
ATOM 721 O O . GLN A 1 94 ? -0.679 19.300 12.773 1.00 43.69 94 GLN A O 1
ATOM 726 N N . HIS A 1 95 ? 0.532 17.477 13.175 1.00 46.97 95 HIS A N 1
ATOM 727 C CA . HIS A 1 95 ? -0.579 16.699 13.704 1.00 46.97 95 HIS A CA 1
ATOM 728 C C . HIS A 1 95 ? -0.702 17.118 15.165 1.00 46.97 95 HIS A C 1
ATOM 730 O O . HIS A 1 95 ? -0.124 16.510 16.068 1.00 46.97 95 HIS A O 1
ATOM 736 N N . ASP A 1 96 ? -1.396 18.237 15.365 1.00 45.41 96 ASP A N 1
ATOM 737 C CA . ASP A 1 96 ? -1.938 18.661 16.642 1.00 45.41 96 ASP A CA 1
ATOM 738 C C . ASP A 1 96 ? -2.388 17.408 17.424 1.00 45.41 96 ASP A C 1
ATOM 740 O O . ASP A 1 96 ? -3.013 16.491 16.891 1.00 45.41 96 ASP A O 1
ATOM 744 N N . ALA A 1 97 ? -2.101 17.336 18.720 1.00 52.28 97 ALA A N 1
ATOM 745 C CA . ALA A 1 97 ? -2.687 16.303 19.582 1.00 52.28 97 ALA A CA 1
ATOM 746 C C . ALA A 1 97 ? -4.220 16.482 19.734 1.00 52.28 97 ALA A C 1
ATOM 748 O O . ALA A 1 97 ? -4.913 15.642 20.310 1.00 52.28 97 ALA A O 1
ATOM 749 N N . THR A 1 98 ? -4.744 17.601 19.234 1.00 57.09 98 THR A N 1
ATOM 750 C CA . THR A 1 98 ? -6.134 18.060 19.265 1.00 57.09 98 THR A CA 1
ATOM 751 C C . THR A 1 98 ? -7.100 17.183 18.436 1.00 57.09 98 THR A C 1
ATOM 753 O O . THR A 1 98 ? -8.103 16.744 19.005 1.00 57.09 98 THR A O 1
ATOM 756 N N . PRO A 1 99 ? -6.833 16.835 17.154 1.00 70.06 99 PRO A N 1
ATOM 757 C CA . PRO A 1 99 ? -7.655 15.924 16.357 1.00 70.06 99 PRO A CA 1
ATOM 758 C C . PRO A 1 99 ? -7.773 14.516 16.951 1.00 70.06 99 PRO A C 1
ATOM 760 O O . PRO A 1 99 ? -8.871 13.969 16.966 1.00 70.06 99 PRO A O 1
ATOM 763 N N . ILE A 1 100 ? -6.697 13.939 17.499 1.00 75.88 100 ILE A N 1
ATOM 764 C CA . ILE A 1 100 ? -6.719 12.573 18.062 1.00 75.88 100 ILE A CA 1
ATOM 765 C C . ILE A 1 100 ? -7.720 12.480 19.226 1.00 75.88 100 ILE A C 1
ATOM 767 O O . ILE A 1 100 ? -8.528 11.554 19.273 1.00 75.88 100 ILE A O 1
ATOM 771 N N . LYS A 1 101 ? -7.721 13.461 20.139 1.00 81.19 101 LYS A N 1
ATOM 772 C CA . LYS A 1 101 ? -8.639 13.489 21.293 1.00 81.19 101 LYS A CA 1
ATOM 773 C C . LYS A 1 101 ? -10.104 13.668 20.885 1.00 81.19 101 LYS A C 1
ATOM 775 O O . LYS A 1 101 ? -10.972 12.998 21.437 1.00 81.19 101 LYS A O 1
ATOM 780 N N . LEU A 1 102 ? -10.372 14.511 19.885 1.00 82.25 102 LEU A N 1
ATOM 781 C CA . LEU A 1 102 ? -11.712 14.681 19.308 1.00 82.25 102 LEU A CA 1
ATOM 782 C C . LEU A 1 102 ? -12.240 13.373 18.709 1.00 82.25 102 LEU A C 1
ATOM 784 O O . LEU A 1 102 ? -13.389 12.999 18.935 1.00 82.25 102 LEU A O 1
ATOM 788 N N . ILE A 1 103 ? -11.379 12.648 17.993 1.00 83.69 103 ILE A N 1
ATOM 789 C CA . ILE A 1 103 ? -11.704 11.336 17.430 1.00 83.69 103 ILE A CA 1
ATOM 790 C C . ILE A 1 103 ? -11.986 10.326 18.550 1.00 83.69 103 ILE A C 1
ATOM 792 O O . ILE A 1 103 ? -12.945 9.566 18.456 1.00 83.69 103 ILE A O 1
ATOM 796 N N . GLN A 1 104 ? -11.211 10.334 19.638 1.00 84.25 104 GLN A N 1
ATOM 797 C CA . GLN A 1 104 ? -11.460 9.470 20.800 1.00 84.25 104 GLN A CA 1
ATOM 798 C C . GLN A 1 104 ? -12.811 9.763 21.469 1.00 84.25 104 GLN A C 1
ATOM 800 O O . GLN A 1 104 ? -13.544 8.828 21.795 1.00 84.25 104 GLN A O 1
ATOM 805 N N . GLU A 1 105 ? -13.175 11.037 21.650 1.00 84.19 105 GLU A N 1
ATOM 806 C CA . GLU A 1 105 ? -14.492 11.419 22.175 1.00 84.19 105 GLU A CA 1
ATOM 807 C C . GLU A 1 105 ? -15.630 10.991 21.244 1.00 84.19 105 GLU A C 1
ATOM 809 O O . GLU A 1 105 ? -16.636 10.460 21.716 1.00 84.19 105 GLU A O 1
ATOM 814 N N . ALA A 1 106 ? -15.459 11.157 19.930 1.00 84.12 106 ALA A N 1
ATOM 815 C CA . ALA A 1 106 ? -16.413 10.678 18.936 1.00 84.12 106 ALA A CA 1
ATOM 816 C C . ALA A 1 106 ? -16.583 9.150 19.014 1.00 84.12 106 ALA A C 1
ATOM 818 O O . ALA A 1 106 ? -17.709 8.663 19.079 1.00 84.12 106 ALA A O 1
ATOM 819 N N . ILE A 1 107 ? -15.486 8.388 19.120 1.00 85.06 107 ILE A N 1
ATOM 820 C CA . ILE A 1 107 ? -15.539 6.925 19.278 1.00 85.06 107 ILE A CA 1
ATOM 821 C C . ILE A 1 107 ? -16.210 6.518 20.600 1.00 85.06 107 ILE A C 1
ATOM 823 O O . ILE A 1 107 ? -16.939 5.529 20.633 1.00 85.06 107 ILE A O 1
ATOM 827 N N . ARG A 1 108 ? -16.007 7.267 21.692 1.00 84.19 108 ARG A N 1
ATOM 828 C CA . ARG A 1 108 ? -16.673 7.009 22.984 1.00 84.19 108 ARG A CA 1
ATOM 829 C C . ARG A 1 108 ? -18.172 7.326 22.969 1.00 84.19 108 ARG A C 1
ATOM 831 O O . ARG A 1 108 ? -18.905 6.710 23.737 1.00 84.19 108 ARG A O 1
ATOM 838 N N . LYS A 1 109 ? -18.620 8.264 22.128 1.00 82.44 109 LYS A N 1
ATOM 839 C CA . LYS A 1 109 ? -20.045 8.583 21.928 1.00 82.44 109 LYS A CA 1
ATOM 840 C C . LYS A 1 109 ? -20.773 7.580 21.033 1.00 82.44 109 LYS A C 1
ATOM 842 O O . LYS A 1 109 ? -21.998 7.519 21.093 1.00 82.44 109 LYS A O 1
ATOM 847 N N . LEU A 1 110 ? -20.050 6.815 20.214 1.00 82.12 110 LEU A N 1
ATOM 848 C CA . LEU A 1 110 ? -20.651 5.798 19.356 1.00 82.12 110 LEU A CA 1
ATOM 849 C C . LEU A 1 110 ? -21.240 4.645 20.171 1.00 82.12 110 LEU A C 1
ATOM 851 O O . LEU A 1 110 ? -20.638 4.155 21.130 1.00 82.12 110 LEU A O 1
ATOM 855 N N . ASP A 1 111 ? -22.411 4.179 19.739 1.00 77.06 111 ASP A N 1
ATOM 856 C CA . ASP A 1 111 ? -23.095 3.070 20.389 1.00 77.06 111 ASP A CA 1
ATOM 857 C C . ASP A 1 111 ? -22.386 1.742 20.086 1.00 77.06 111 ASP A C 1
ATOM 859 O O . ASP A 1 111 ? -22.277 1.308 18.935 1.00 77.06 111 ASP A O 1
ATOM 863 N N . ARG A 1 112 ? -21.880 1.102 21.144 1.00 70.75 112 ARG A N 1
ATOM 864 C CA . ARG A 1 112 ? -21.113 -0.152 21.068 1.00 70.75 112 ARG A CA 1
ATOM 865 C C . ARG A 1 112 ? -21.974 -1.363 20.706 1.00 70.75 112 ARG A C 1
ATOM 867 O O . ARG A 1 112 ? -21.424 -2.370 20.270 1.00 70.75 112 ARG A O 1
ATOM 874 N N . ALA A 1 113 ? -23.290 -1.300 20.916 1.00 66.06 113 ALA A N 1
ATOM 875 C CA . ALA A 1 113 ? -24.200 -2.389 20.575 1.00 66.06 113 ALA A CA 1
ATOM 876 C C . ALA A 1 113 ? -24.614 -2.347 19.096 1.00 66.06 113 ALA A C 1
ATOM 878 O O . ALA A 1 113 ? -25.173 -3.320 18.587 1.00 66.06 113 ALA A O 1
ATOM 879 N N . ASN A 1 114 ? -24.315 -1.248 18.396 1.00 74.75 114 ASN A N 1
ATOM 880 C CA . ASN A 1 114 ? -24.662 -1.082 16.997 1.00 74.75 114 ASN A CA 1
ATOM 881 C C . ASN A 1 114 ? -23.531 -1.555 16.060 1.00 74.75 114 ASN A C 1
ATOM 883 O O . ASN A 1 114 ? -22.444 -0.972 15.985 1.00 74.75 114 ASN A O 1
ATOM 887 N N . THR A 1 115 ? -23.822 -2.596 15.280 1.00 72.38 115 THR A N 1
ATOM 888 C CA . THR A 1 115 ? -22.941 -3.154 14.235 1.00 72.38 115 THR A CA 1
ATOM 889 C C . THR A 1 115 ? -22.766 -2.221 13.031 1.00 72.38 115 THR A C 1
ATOM 891 O O . THR A 1 115 ? -21.909 -2.436 12.162 1.00 72.38 115 THR A O 1
ATOM 894 N N . GLU A 1 116 ? -23.558 -1.152 12.958 1.00 76.12 116 GLU A N 1
ATOM 895 C CA . GLU A 1 116 ? -23.375 -0.106 11.960 1.00 76.12 116 GLU A CA 1
ATOM 896 C C . GLU A 1 116 ? -22.178 0.788 12.303 1.00 76.12 116 GLU A C 1
ATOM 898 O O . GLU A 1 116 ? -21.421 1.135 11.395 1.00 76.12 116 GLU A O 1
ATOM 903 N N . HIS A 1 117 ? -21.914 1.034 13.591 1.00 77.19 117 HIS A N 1
ATOM 904 C CA . HIS A 1 117 ? -20.822 1.896 14.060 1.00 77.19 117 HIS A CA 1
ATOM 905 C C . HIS A 1 117 ? -19.485 1.166 14.216 1.00 77.19 117 HIS A C 1
ATOM 907 O O . HIS A 1 117 ? -18.431 1.724 13.896 1.00 77.19 117 HIS A O 1
ATOM 913 N N . PHE A 1 118 ? -19.517 -0.094 14.651 1.00 80.81 118 PHE A N 1
ATOM 914 C CA . PHE A 1 118 ? -18.331 -0.933 14.809 1.00 80.81 118 PHE A CA 1
ATOM 915 C C . PHE A 1 118 ? -18.377 -2.120 13.847 1.00 80.81 118 PHE A C 1
ATOM 917 O O . PHE A 1 118 ? -19.395 -2.790 13.696 1.00 80.81 118 PHE A O 1
ATOM 924 N N . GLY A 1 119 ? -1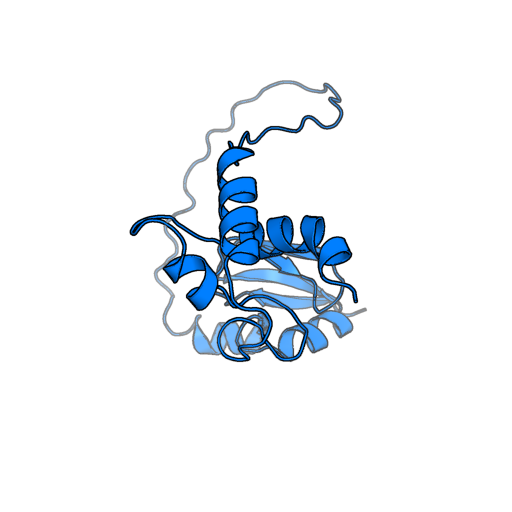7.260 -2.393 13.173 1.00 77.81 119 GLY A N 1
ATOM 925 C CA . GLY A 1 119 ? -17.110 -3.605 12.371 1.00 77.81 119 GLY A CA 1
ATOM 926 C C . GLY A 1 119 ? -17.013 -4.861 13.244 1.00 77.81 119 GLY A C 1
ATOM 927 O O . GLY A 1 119 ? -16.751 -4.780 14.441 1.00 77.81 119 GLY A O 1
ATOM 928 N N . SER A 1 120 ? -17.126 -6.042 12.632 1.00 71.06 120 SER A N 1
ATOM 929 C CA . SER A 1 120 ? -17.058 -7.343 13.324 1.00 71.06 120 SER A CA 1
ATOM 930 C C . SER A 1 120 ? -15.767 -7.579 14.122 1.00 71.06 120 SER A C 1
ATOM 932 O O . SER A 1 120 ? -15.740 -8.418 15.014 1.00 71.06 120 SER A O 1
ATOM 934 N N . SER A 1 121 ? -14.700 -6.835 13.820 1.00 70.88 121 SER A N 1
ATOM 935 C CA . SER A 1 121 ? -13.422 -6.867 14.547 1.00 70.88 121 SER A CA 1
ATOM 936 C C . SER A 1 121 ? -13.364 -5.896 15.738 1.00 70.88 121 SER A C 1
ATOM 938 O O . SER A 1 121 ? -12.296 -5.719 16.321 1.00 70.88 121 SER A O 1
ATOM 940 N N . GLY A 1 122 ? -14.468 -5.212 16.060 1.00 72.00 122 GLY A N 1
ATOM 941 C CA . GLY A 1 122 ? -14.541 -4.181 17.099 1.00 72.00 122 GLY A CA 1
ATOM 942 C C . GLY A 1 122 ? -13.903 -2.844 16.711 1.00 72.00 122 GLY A C 1
ATOM 943 O O . GLY A 1 122 ? -13.768 -1.971 17.559 1.00 72.00 122 GLY A O 1
ATOM 944 N N . ALA A 1 123 ? -13.499 -2.667 15.448 1.00 79.38 123 ALA A N 1
ATOM 945 C CA . ALA A 1 123 ? -12.928 -1.414 14.956 1.00 79.38 123 ALA A CA 1
ATOM 946 C C . ALA A 1 123 ? -14.043 -0.425 14.556 1.00 79.38 123 ALA A C 1
ATOM 948 O O . ALA A 1 123 ? -14.964 -0.833 13.839 1.00 79.38 123 ALA A O 1
ATOM 949 N N . PRO A 1 124 ? -13.976 0.851 14.975 1.00 83.31 124 PRO A N 1
ATOM 950 C CA . PRO A 1 124 ? -14.952 1.864 14.591 1.00 83.31 124 PRO A CA 1
ATOM 951 C C . PRO A 1 124 ? -14.854 2.154 13.091 1.00 83.31 124 PRO A C 1
ATOM 953 O O . PRO A 1 124 ? -13.758 2.225 12.528 1.00 83.31 124 PRO A O 1
ATOM 956 N N . LYS A 1 125 ? -15.999 2.325 12.428 1.00 84.56 125 LYS A N 1
ATOM 957 C CA . LYS A 1 125 ? -16.032 2.721 11.017 1.00 84.56 125 LYS A CA 1
ATOM 958 C C . LYS A 1 125 ? -15.780 4.219 10.889 1.00 84.56 125 LYS A C 1
ATOM 960 O O . LYS A 1 125 ? -16.322 5.016 11.648 1.00 84.56 125 LYS A O 1
ATOM 965 N N . ILE A 1 126 ? -14.990 4.591 9.883 1.00 82.69 126 ILE A N 1
ATOM 966 C CA . ILE A 1 126 ? -14.639 5.992 9.618 1.00 82.69 126 ILE A CA 1
ATOM 967 C C . ILE A 1 126 ? -15.878 6.850 9.337 1.00 82.69 126 ILE A C 1
ATOM 969 O O . ILE A 1 126 ? -15.931 7.990 9.773 1.00 82.69 126 ILE A O 1
ATOM 973 N N . ASP A 1 127 ? -16.885 6.271 8.683 1.00 81.31 127 ASP A N 1
ATOM 974 C CA . ASP A 1 127 ? -18.146 6.933 8.346 1.00 81.31 127 ASP A CA 1
ATOM 975 C C . ASP A 1 127 ? -18.931 7.312 9.613 1.00 81.31 127 ASP A C 1
ATOM 977 O O . ASP A 1 127 ? -19.219 8.481 9.844 1.00 81.31 127 ASP A O 1
ATOM 981 N N . ALA A 1 128 ? -19.106 6.348 10.523 1.00 82.94 128 ALA A N 1
ATOM 982 C CA . ALA A 1 128 ? -19.786 6.551 11.801 1.00 82.94 128 ALA A CA 1
ATOM 983 C C . ALA A 1 128 ? -19.074 7.574 12.702 1.00 82.94 128 ALA A C 1
ATOM 985 O O . ALA A 1 128 ? -19.714 8.376 13.377 1.00 82.94 128 ALA A O 1
ATOM 986 N N . VAL A 1 129 ? -17.737 7.566 12.726 1.00 82.06 129 VAL A N 1
ATOM 987 C CA . VAL A 1 129 ? -16.963 8.550 13.503 1.00 82.06 129 VAL A CA 1
ATOM 988 C C . VAL A 1 129 ? -17.041 9.935 12.864 1.00 82.06 129 VAL A C 1
ATOM 990 O O . VAL A 1 129 ? -17.104 10.934 13.577 1.00 82.06 129 VAL A O 1
ATOM 993 N N . ARG A 1 130 ? -17.074 10.007 11.531 1.00 81.88 130 ARG A N 1
ATOM 994 C CA . ARG A 1 130 ? -17.211 11.262 10.791 1.00 81.88 130 ARG A CA 1
ATOM 995 C C . ARG A 1 130 ? -18.569 11.924 11.032 1.00 81.88 130 ARG A C 1
ATOM 997 O O . ARG A 1 130 ? -18.599 13.140 11.146 1.00 81.88 130 ARG A O 1
ATOM 1004 N N . GLU A 1 131 ? -19.645 11.154 11.189 1.00 82.75 131 GLU A N 1
ATOM 1005 C CA . GLU A 1 131 ? -20.972 11.678 11.566 1.00 82.75 131 GLU A CA 1
ATOM 1006 C C . GLU A 1 131 ? -21.010 12.312 12.968 1.00 82.75 131 GLU A C 1
ATOM 1008 O O . GLU A 1 131 ? -21.849 13.166 13.242 1.00 82.75 131 GLU A O 1
ATOM 1013 N N . GLN A 1 132 ? -20.109 11.908 13.868 1.00 82.88 132 GLN A N 1
ATOM 1014 C CA . GLN A 1 132 ? -20.008 12.458 15.228 1.00 82.88 132 GLN A CA 1
ATOM 1015 C C . GLN A 1 132 ? -19.057 13.660 15.329 1.00 82.88 132 GLN A C 1
ATOM 1017 O O . GLN A 1 132 ? -18.978 14.305 16.379 1.00 82.88 132 GLN A O 1
ATOM 1022 N N . LEU A 1 133 ? -18.318 13.954 14.259 1.00 82.19 133 LEU A N 1
ATOM 1023 C CA . LEU A 1 133 ? -17.393 15.077 14.166 1.00 82.19 133 LEU A CA 1
ATOM 1024 C C . LEU A 1 133 ? -18.058 16.249 13.423 1.00 82.19 133 LEU A C 1
ATOM 1026 O O . LEU A 1 133 ? -18.973 16.038 12.629 1.00 82.19 133 LEU A O 1
ATOM 1030 N N . PRO A 1 134 ? -17.632 17.499 13.675 1.00 77.75 134 PRO A N 1
ATOM 1031 C CA . PRO A 1 134 ? -18.189 18.654 12.976 1.00 77.75 134 PRO A CA 1
ATO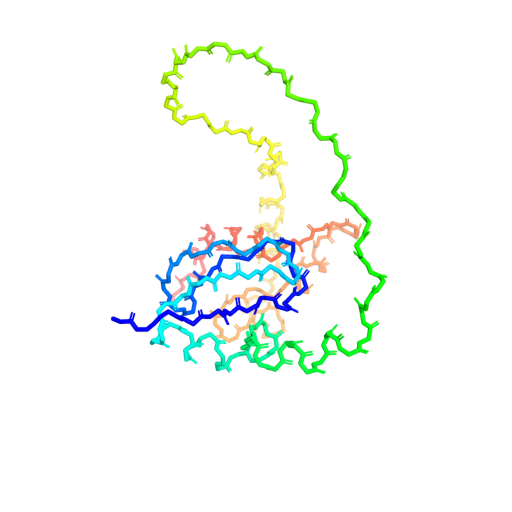M 1032 C C . PRO A 1 134 ? -17.992 18.538 11.456 1.00 77.75 134 PRO A C 1
ATOM 1034 O O . PRO A 1 134 ? -16.928 18.121 10.986 1.00 77.75 134 PRO A O 1
ATOM 1037 N N . GLU A 1 135 ? -19.013 18.929 10.685 1.00 66.50 135 GLU A N 1
ATOM 1038 C CA . GLU A 1 135 ? -18.957 18.938 9.219 1.00 66.50 135 GLU A CA 1
ATOM 1039 C C . GLU A 1 135 ? -17.756 19.763 8.731 1.00 66.50 135 GLU A C 1
ATOM 1041 O O . GLU A 1 135 ? -17.582 20.923 9.102 1.00 66.50 135 GLU A O 1
ATOM 1046 N N . GLY A 1 136 ? -16.907 19.141 7.908 1.00 66.75 136 GLY A N 1
ATOM 1047 C CA . GLY A 1 136 ? -15.652 19.730 7.428 1.00 66.75 136 GLY A CA 1
ATOM 1048 C C . GLY A 1 136 ? -14.394 19.251 8.158 1.00 66.75 136 GLY A C 1
ATOM 1049 O O . GLY A 1 136 ? -13.297 19.635 7.765 1.00 66.75 136 GLY A O 1
ATOM 1050 N N . PHE A 1 137 ? -14.514 18.387 9.172 1.00 72.69 137 PHE A N 1
ATOM 1051 C CA . PHE A 1 137 ? -13.350 17.750 9.785 1.00 72.69 137 PHE A CA 1
ATOM 1052 C C . PHE A 1 137 ? -12.795 16.626 8.895 1.00 72.69 137 PHE A C 1
ATOM 1054 O O . PHE A 1 137 ? -13.482 15.641 8.600 1.00 72.69 137 PHE A O 1
ATOM 1061 N N . GLU A 1 138 ? -11.537 16.757 8.472 1.00 74.12 138 GLU A N 1
ATOM 1062 C CA . GLU A 1 138 ? -10.838 15.725 7.705 1.00 74.12 138 GLU A CA 1
ATOM 1063 C C . GLU A 1 138 ? -10.382 14.588 8.625 1.00 74.12 138 GLU A C 1
ATOM 1065 O O . GLU A 1 138 ? -9.298 14.596 9.205 1.00 74.12 138 GLU A O 1
ATOM 1070 N N . LEU A 1 139 ? -11.239 13.577 8.762 1.00 78.00 139 LEU A N 1
ATOM 1071 C CA . LEU A 1 139 ? -10.891 12.335 9.437 1.00 78.00 139 LEU A CA 1
ATOM 1072 C C . LEU A 1 139 ? -10.067 11.447 8.497 1.00 78.00 139 LEU A C 1
ATOM 1074 O O . LEU A 1 139 ? -10.603 10.865 7.552 1.00 78.00 139 LEU A O 1
ATOM 1078 N N . SER A 1 140 ? -8.773 11.294 8.778 1.00 79.81 140 SER A N 1
ATOM 1079 C CA . SER A 1 140 ? -7.933 10.324 8.075 1.00 79.81 140 SER A CA 1
ATOM 1080 C C . SER A 1 140 ? -7.990 8.950 8.742 1.00 79.81 140 SER A C 1
ATOM 1082 O O . SER A 1 140 ? -8.048 8.820 9.967 1.00 79.81 140 SER A O 1
ATOM 1084 N N . ALA A 1 141 ? -7.888 7.886 7.940 1.00 79.06 141 ALA A N 1
ATOM 1085 C CA . ALA A 1 141 ? -7.818 6.513 8.446 1.00 79.06 141 ALA A CA 1
ATOM 1086 C C . ALA A 1 141 ? -6.613 6.290 9.381 1.00 79.06 141 ALA A C 1
ATOM 1088 O O . ALA A 1 141 ? -6.650 5.414 10.246 1.00 79.06 141 ALA A O 1
ATOM 1089 N N . LYS A 1 142 ? -5.542 7.078 9.218 1.00 81.06 142 LYS A N 1
ATOM 1090 C CA . LYS A 1 142 ? -4.358 7.034 10.083 1.00 81.06 142 LYS A CA 1
ATOM 1091 C C . LYS A 1 142 ? -4.677 7.549 11.488 1.00 81.06 142 LYS A C 1
ATOM 1093 O O . LYS A 1 142 ? -4.363 6.863 12.457 1.00 81.06 142 LYS A O 1
ATOM 1098 N N . ASP A 1 143 ? -5.344 8.697 11.588 1.00 83.38 143 ASP A N 1
ATOM 1099 C CA . ASP A 1 143 ? -5.715 9.309 12.867 1.00 83.38 143 ASP A CA 1
ATOM 1100 C C . ASP A 1 143 ? -6.784 8.492 13.591 1.00 83.38 143 ASP A C 1
ATOM 1102 O O . ASP A 1 143 ? -6.679 8.283 14.795 1.00 83.38 143 ASP A O 1
ATOM 1106 N N . LEU A 1 144 ? -7.746 7.924 12.853 1.00 84.31 144 LEU A N 1
ATOM 1107 C CA . LEU A 1 144 ? -8.725 6.988 13.407 1.00 84.31 144 LEU A CA 1
ATOM 1108 C C . LEU A 1 144 ? -8.052 5.768 14.046 1.00 84.31 144 LEU A C 1
ATOM 1110 O O . LEU A 1 144 ? -8.384 5.397 15.168 1.00 84.31 144 LEU A O 1
ATOM 1114 N N . ASN A 1 145 ? -7.099 5.144 13.347 1.00 83.56 145 ASN A N 1
ATOM 1115 C CA . ASN A 1 145 ? -6.387 3.980 13.873 1.00 83.56 145 ASN A CA 1
ATOM 1116 C C . ASN A 1 145 ? -5.483 4.338 15.057 1.00 83.56 145 ASN A C 1
ATOM 1118 O O . ASN A 1 145 ? -5.379 3.542 15.989 1.00 83.56 145 ASN A O 1
ATOM 1122 N N . ALA A 1 146 ? -4.847 5.511 15.040 1.00 84.06 146 ALA A N 1
ATOM 1123 C CA . ALA A 1 146 ? -4.034 5.993 16.153 1.00 84.06 146 ALA A CA 1
ATOM 1124 C C . ALA A 1 146 ? -4.899 6.255 17.398 1.00 84.06 146 ALA A C 1
ATOM 1126 O O . ALA A 1 146 ? -4.642 5.679 18.454 1.00 84.06 146 ALA A O 1
ATOM 1127 N N . ALA A 1 147 ? -5.981 7.023 17.239 1.00 85.38 147 ALA A N 1
ATOM 1128 C CA . ALA A 1 147 ? -6.951 7.315 18.289 1.00 85.38 147 ALA A CA 1
ATOM 1129 C C . ALA A 1 147 ? -7.585 6.041 18.856 1.00 85.38 147 ALA A C 1
ATOM 1131 O O . ALA A 1 147 ? -7.652 5.873 20.073 1.00 85.38 147 ALA A O 1
AT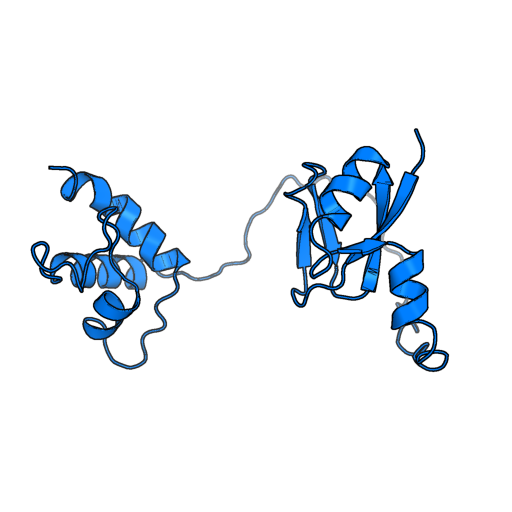OM 1132 N N . PHE A 1 148 ? -8.007 5.124 17.979 1.00 84.50 148 PHE A N 1
ATOM 1133 C CA . PHE A 1 148 ? -8.595 3.857 18.389 1.00 84.50 148 PHE A CA 1
ATOM 1134 C C . PHE A 1 148 ? -7.583 2.963 19.102 1.00 84.50 148 PHE A C 1
ATOM 1136 O O . PHE A 1 148 ? -7.950 2.334 20.081 1.00 84.50 148 PHE A O 1
ATOM 1143 N N . SER A 1 149 ? -6.318 2.916 18.671 1.00 84.31 149 SER A N 1
ATOM 1144 C CA . SER A 1 149 ? -5.301 2.063 19.305 1.00 84.31 149 SER A CA 1
ATOM 1145 C C . SER A 1 149 ? -5.006 2.454 20.753 1.00 84.31 149 SER A C 1
ATOM 1147 O O . SER A 1 149 ? -4.766 1.560 21.558 1.00 84.31 149 SER A O 1
ATOM 1149 N N . GLU A 1 150 ? -5.064 3.744 21.096 1.00 82.88 150 GLU A N 1
ATOM 1150 C CA . GLU A 1 150 ? -4.904 4.200 22.486 1.00 82.88 150 GLU A CA 1
ATOM 1151 C C . GLU A 1 150 ? -6.083 3.798 23.374 1.00 82.88 150 GLU A C 1
ATOM 1153 O O . GLU A 1 150 ? -5.883 3.342 24.496 1.00 82.88 150 GLU A O 1
ATOM 1158 N N . ILE A 1 151 ? -7.313 3.924 22.870 1.00 81.62 151 ILE A N 1
ATOM 1159 C CA . ILE A 1 151 ? -8.513 3.576 23.644 1.00 81.62 151 ILE A CA 1
ATOM 1160 C C . ILE A 1 151 ? -8.878 2.096 23.525 1.00 81.62 151 ILE A C 1
ATOM 1162 O O . ILE A 1 151 ? -9.715 1.625 24.279 1.00 81.62 151 ILE A O 1
ATOM 1166 N N . LYS A 1 152 ? -8.270 1.331 22.612 1.00 80.50 152 LYS A N 1
ATOM 1167 C CA . LYS A 1 152 ? -8.624 -0.071 22.334 1.00 80.50 152 LYS A CA 1
ATOM 1168 C C . LYS A 1 152 ? -8.596 -0.942 23.588 1.00 80.50 152 LYS A C 1
ATOM 1170 O O . LYS A 1 152 ? -9.414 -1.851 23.701 1.00 80.50 152 LYS A O 1
ATOM 1175 N N . ASP A 1 153 ? -7.692 -0.655 24.521 1.00 74.69 153 ASP A N 1
ATOM 1176 C CA . ASP A 1 153 ? -7.597 -1.370 25.796 1.00 74.69 153 ASP A CA 1
ATOM 1177 C C . ASP A 1 153 ? -8.820 -1.114 26.703 1.00 74.69 153 ASP A C 1
ATOM 1179 O O . ASP A 1 153 ? -9.310 -2.043 27.334 1.00 74.69 153 ASP A O 1
ATOM 1183 N N . GLU A 1 154 ? -9.424 0.084 26.673 1.00 73.56 154 GLU A N 1
ATOM 1184 C CA . GLU A 1 154 ? -10.705 0.377 27.354 1.00 73.56 154 GLU A CA 1
ATOM 1185 C C . GLU A 1 154 ? -11.918 -0.314 26.703 1.00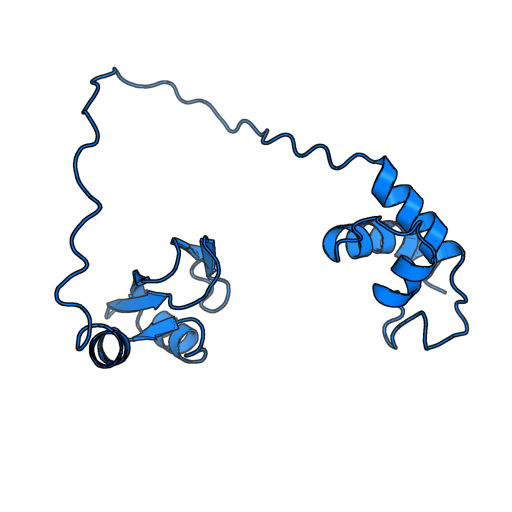 73.56 154 GLU A C 1
ATOM 1187 O O . GLU A 1 154 ? -13.002 -0.383 27.288 1.00 73.56 154 GLU A O 1
ATOM 1192 N N . PHE A 1 155 ? -11.773 -0.780 25.462 1.00 68.31 155 PHE A N 1
ATOM 1193 C CA . PHE A 1 155 ? -12.821 -1.475 24.708 1.00 68.31 155 PHE A CA 1
ATOM 1194 C C . PHE A 1 155 ? -12.606 -2.996 24.691 1.00 68.31 155 PHE A C 1
ATOM 1196 O O . PHE A 1 155 ? -13.421 -3.724 24.123 1.00 68.31 155 PHE A O 1
ATOM 1203 N N . ARG A 1 156 ? -11.537 -3.490 25.326 1.00 62.81 156 ARG A N 1
ATOM 1204 C CA . ARG A 1 156 ? -11.259 -4.914 25.493 1.00 62.81 156 ARG A CA 1
ATOM 1205 C C . ARG A 1 156 ? -11.994 -5.427 26.737 1.00 62.81 156 ARG A C 1
ATOM 1207 O O . ARG A 1 156 ? -11.448 -5.396 27.835 1.00 62.81 156 ARG A O 1
ATOM 1214 N N . VAL A 1 157 ? -13.248 -5.843 26.550 1.00 53.84 157 VAL A N 1
ATOM 1215 C CA . VAL A 1 157 ? -14.055 -6.556 27.563 1.00 53.84 157 VAL A CA 1
ATOM 1216 C C . VAL A 1 157 ? -13.675 -8.032 27.590 1.00 53.84 157 VAL A C 1
ATOM 1218 O O . VAL A 1 157 ? -13.484 -8.602 26.490 1.00 53.84 157 VAL A O 1
#